Protein AF-A0A6P0XGL3-F1 (afdb_monomer_lite)

pLDDT: mean 90.28, std 14.95, range [32.25, 98.5]

Secondary structure (DSSP, 8-state):
-------S---HHHHHHHHHHTT----TTSHHHHHHHHH-S-EEES-TTTS-TTT-TTHHHHHHTT--EEEEEEEEETTEEEEEEEEEESS-----HHHHHHHHHHHHHHHHHHTT-

Radius of gyration: 14.79 Å; chains: 1; bounding box: 35×36×35 Å

Structure (mmCIF, N/CA/C/O backbone):
data_AF-A0A6P0XGL3-F1
#
_entry.id   AF-A0A6P0XGL3-F1
#
loop_
_atom_site.group_PDB
_atom_site.id
_atom_site.type_symbol
_atom_site.label_atom_id
_atom_site.label_alt_id
_atom_site.label_comp_id
_atom_site.label_asym_id
_atom_site.label_entity_id
_atom_site.label_seq_id
_atom_site.pdbx_PDB_ins_code
_atom_site.Cartn_x
_atom_site.Cartn_y
_atom_site.Cartn_z
_atom_site.occupancy
_atom_site.B_iso_or_equiv
_atom_site.auth_seq_id
_atom_site.auth_comp_id
_atom_site.auth_asym_id
_atom_site.auth_atom_id
_atom_site.pdbx_PDB_model_num
ATOM 1 N N . SER A 1 1 ? -20.605 23.410 -19.721 1.00 35.66 1 SER A N 1
ATOM 2 C CA . SER A 1 1 ? -19.306 23.784 -19.137 1.00 35.66 1 SER A CA 1
ATOM 3 C C . SER A 1 1 ? -18.769 22.556 -18.435 1.00 35.66 1 SER A C 1
ATOM 5 O O . SER A 1 1 ? -19.293 22.195 -17.389 1.00 35.66 1 SER A O 1
ATOM 7 N N . SER A 1 2 ? -17.861 21.824 -19.076 1.00 32.25 2 SER A N 1
ATOM 8 C CA . SER A 1 2 ? -17.327 20.566 -18.547 1.00 32.25 2 SER A CA 1
ATOM 9 C C . SER A 1 2 ? -16.008 20.880 -17.855 1.00 32.25 2 SER A C 1
ATOM 11 O O . SER A 1 2 ? -14.985 21.056 -18.513 1.00 32.25 2 SER A O 1
ATOM 13 N N . TYR A 1 3 ? -16.047 21.041 -16.534 1.00 37.19 3 TYR A N 1
ATOM 14 C CA . TYR A 1 3 ? -14.847 21.265 -15.736 1.00 37.19 3 TYR A CA 1
ATOM 15 C C . TYR A 1 3 ? -14.159 19.919 -15.506 1.00 37.19 3 TYR A C 1
ATOM 17 O O . TYR A 1 3 ? -14.552 19.154 -14.630 1.00 37.19 3 TYR A O 1
ATOM 25 N N . TYR A 1 4 ? -13.129 19.625 -16.300 1.00 41.06 4 TYR A N 1
ATOM 26 C CA . TYR A 1 4 ? -12.133 18.633 -15.913 1.00 41.06 4 TYR A CA 1
ATOM 27 C C . TYR A 1 4 ? -11.331 19.233 -14.758 1.00 41.06 4 TYR A C 1
ATOM 29 O O . TYR A 1 4 ? -10.560 20.175 -14.944 1.00 41.06 4 TYR A O 1
ATOM 37 N N . ILE A 1 5 ? -11.554 18.725 -13.548 1.00 45.94 5 ILE A N 1
ATOM 38 C CA . ILE A 1 5 ? -10.689 19.017 -12.409 1.00 45.94 5 ILE A CA 1
ATOM 39 C C . ILE A 1 5 ? -9.361 18.336 -12.724 1.00 45.94 5 ILE A C 1
ATOM 41 O O . ILE A 1 5 ? -9.234 17.120 -12.621 1.00 45.94 5 ILE A O 1
ATOM 45 N N . ASN A 1 6 ? -8.384 19.120 -13.170 1.00 42.84 6 ASN A N 1
ATOM 46 C CA . ASN A 1 6 ? -7.024 18.659 -13.395 1.00 42.84 6 ASN A CA 1
ATOM 47 C C . ASN A 1 6 ? -6.363 18.459 -12.020 1.00 42.84 6 ASN A C 1
ATOM 49 O O . ASN A 1 6 ? -5.658 19.330 -11.509 1.00 42.84 6 ASN A O 1
ATOM 53 N N . SER A 1 7 ? -6.690 17.352 -11.353 1.00 44.91 7 SER A N 1
ATOM 54 C CA . SER A 1 7 ? -6.129 16.997 -10.054 1.00 44.91 7 SER A CA 1
ATOM 55 C C . SER A 1 7 ? -4.708 16.453 -10.232 1.00 44.91 7 SER A C 1
ATOM 57 O O . SER A 1 7 ? -4.483 15.250 -10.253 1.00 44.91 7 SER A O 1
ATOM 59 N N . GLY A 1 8 ? -3.737 17.358 -10.353 1.00 45.66 8 GLY A N 1
ATOM 60 C CA . GLY A 1 8 ? -2.433 17.195 -9.704 1.00 45.66 8 GLY A CA 1
ATOM 61 C C . GLY A 1 8 ? -1.368 16.277 -10.315 1.00 45.66 8 GLY A C 1
ATOM 62 O O . GLY A 1 8 ? -0.353 16.083 -9.652 1.00 45.66 8 GLY A O 1
ATOM 63 N N . PHE A 1 9 ? -1.497 15.758 -11.539 1.00 51.25 9 PHE A N 1
ATOM 64 C CA . PHE A 1 9 ? -0.438 14.923 -12.129 1.00 51.25 9 PHE A CA 1
ATOM 65 C C . PHE A 1 9 ? -0.072 15.373 -13.544 1.00 51.25 9 PHE A C 1
ATOM 67 O O . PHE A 1 9 ? -0.674 14.959 -14.523 1.00 51.25 9 PHE A O 1
ATOM 74 N N . GLY A 1 1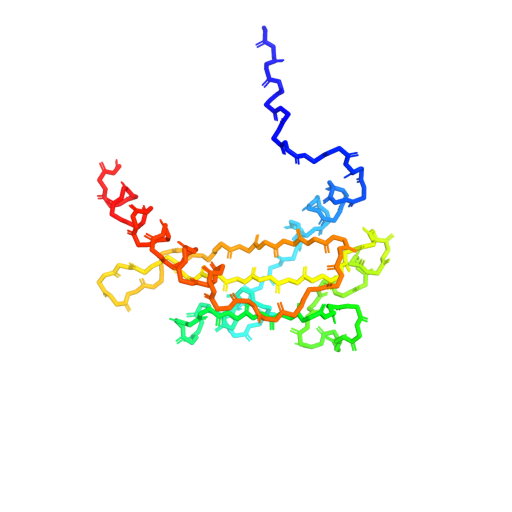0 ? 0.991 16.171 -13.679 1.00 55.56 10 GLY A N 1
ATOM 75 C CA . GLY A 1 10 ? 1.606 16.488 -14.977 1.00 55.56 10 GLY A CA 1
ATOM 76 C C . GLY A 1 10 ? 2.330 15.303 -15.640 1.00 55.56 10 GLY A C 1
ATOM 77 O O . GLY A 1 10 ? 3.179 15.518 -16.499 1.00 55.56 10 GLY A O 1
ATOM 78 N N . ASN A 1 11 ? 2.050 14.066 -15.216 1.00 71.06 11 ASN A N 1
ATOM 79 C CA . ASN A 1 11 ? 2.703 12.856 -15.694 1.00 71.06 11 ASN A CA 1
ATOM 80 C C . ASN A 1 11 ? 1.647 11.876 -16.227 1.00 71.06 11 ASN A C 1
ATOM 82 O O . ASN A 1 11 ? 0.939 11.234 -15.451 1.00 71.06 11 ASN A O 1
ATOM 86 N N . LYS A 1 12 ? 1.585 11.765 -17.558 1.00 86.06 12 LYS A N 1
ATOM 87 C CA . LYS A 1 12 ? 0.679 10.880 -18.301 1.00 86.06 12 LYS A CA 1
ATOM 88 C C . LYS A 1 12 ? 0.785 9.418 -17.854 1.00 86.06 12 LYS A C 1
ATOM 90 O O . LYS A 1 12 ? -0.213 8.708 -17.875 1.00 86.06 12 LYS A O 1
ATOM 95 N N . ASP A 1 13 ? 1.955 8.976 -17.402 1.00 90.81 13 ASP A N 1
ATOM 96 C CA . ASP A 1 13 ? 2.153 7.591 -16.980 1.00 90.81 13 ASP A CA 1
ATOM 97 C C . ASP A 1 13 ? 1.439 7.307 -15.647 1.00 90.81 13 ASP A C 1
ATOM 99 O O . ASP A 1 13 ? 0.764 6.289 -15.508 1.00 90.81 13 ASP A O 1
ATOM 103 N N . LEU A 1 14 ? 1.467 8.241 -14.687 1.00 90.06 14 LEU A N 1
ATOM 104 C CA . LEU A 1 14 ? 0.714 8.085 -13.432 1.00 90.06 14 LEU A CA 1
ATOM 105 C C . LEU A 1 14 ? -0.799 8.025 -13.674 1.00 90.06 14 LEU A C 1
ATOM 107 O O . LEU A 1 14 ? -1.502 7.273 -12.998 1.00 90.06 14 LEU A O 1
ATOM 111 N N . GLU A 1 15 ? -1.291 8.783 -14.654 1.00 91.56 15 GLU A N 1
ATOM 112 C CA . GLU A 1 15 ? -2.689 8.719 -15.080 1.00 91.56 15 GLU A CA 1
ATOM 113 C C . GLU A 1 15 ? -3.028 7.346 -15.678 1.00 91.56 15 GLU A C 1
ATOM 115 O O . GLU A 1 15 ? -4.015 6.732 -15.275 1.00 91.56 15 GLU A O 1
ATOM 120 N N . GLN A 1 16 ? -2.188 6.814 -16.573 1.00 95.06 16 GLN A N 1
ATOM 121 C CA . GLN A 1 16 ? -2.397 5.477 -17.140 1.00 95.06 16 GLN A CA 1
ATOM 122 C C . GLN A 1 16 ? -2.355 4.380 -16.072 1.00 95.06 16 GLN A C 1
ATOM 124 O O . GLN A 1 16 ? -3.204 3.489 -16.067 1.00 95.06 16 GLN A O 1
ATOM 129 N N . PHE A 1 17 ? -1.436 4.476 -15.108 1.00 95.25 17 PHE A N 1
ATOM 130 C CA . PHE A 1 17 ? -1.418 3.571 -13.963 1.00 95.25 17 PHE A CA 1
ATOM 131 C C . PHE A 1 17 ? -2.724 3.630 -13.166 1.00 95.25 17 PHE A C 1
ATOM 133 O O . PHE A 1 17 ? -3.236 2.582 -12.767 1.00 95.25 17 PHE A O 1
ATOM 140 N N . TRP A 1 18 ? -3.269 4.826 -12.925 1.00 94.12 18 TRP A N 1
ATOM 141 C CA . TRP A 1 18 ? -4.536 4.985 -12.212 1.00 94.12 18 TRP A CA 1
ATOM 142 C C . TRP A 1 18 ? -5.704 4.364 -12.982 1.00 94.12 18 TRP A C 1
ATOM 144 O O . TRP A 1 18 ? -6.482 3.625 -12.382 1.00 94.12 18 TRP A O 1
ATOM 154 N N . VAL A 1 19 ? -5.798 4.600 -14.295 1.00 95.38 19 VAL A N 1
ATOM 155 C CA . VAL A 1 19 ? -6.834 4.003 -15.154 1.00 95.38 19 VAL A CA 1
ATOM 156 C C . VAL A 1 19 ? -6.749 2.477 -15.124 1.00 95.38 19 VAL A C 1
ATOM 158 O O . VAL A 1 19 ? -7.712 1.829 -14.732 1.00 95.38 19 VAL A O 1
ATOM 161 N N . CYS A 1 20 ? -5.587 1.893 -15.432 1.00 95.56 20 CYS A N 1
ATOM 162 C CA . CYS A 1 20 ? -5.420 0.435 -15.435 1.00 95.56 20 CYS A CA 1
ATOM 163 C C . CYS A 1 20 ? -5.577 -0.191 -14.042 1.00 95.56 20 CYS A C 1
ATOM 165 O O . CYS A 1 20 ? -5.941 -1.357 -13.922 1.00 95.56 20 CYS A O 1
ATOM 167 N N . SER A 1 21 ? -5.306 0.560 -12.969 1.00 94.31 21 SER A N 1
ATOM 168 C CA . SER A 1 21 ? -5.501 0.070 -11.601 1.00 94.31 21 SER A CA 1
ATOM 169 C C . SER A 1 21 ? -6.972 -0.151 -11.244 1.00 94.31 21 SER A C 1
ATOM 171 O O . SER A 1 21 ? -7.227 -0.890 -10.295 1.00 94.31 21 SER A O 1
ATOM 173 N N . GLN A 1 22 ? -7.922 0.472 -11.951 1.00 93.12 22 GLN A N 1
ATOM 174 C CA . GLN A 1 22 ? -9.356 0.340 -11.657 1.00 93.12 22 GLN A CA 1
ATOM 175 C C . GLN A 1 22 ? -9.921 -1.038 -12.013 1.00 93.12 22 GLN A C 1
ATOM 177 O O . GLN A 1 22 ? -10.908 -1.452 -11.411 1.00 93.12 22 GLN A O 1
ATOM 182 N N . ASP A 1 23 ? -9.264 -1.775 -12.909 1.00 93.50 23 ASP A N 1
ATOM 183 C CA . ASP A 1 23 ? -9.674 -3.132 -13.289 1.00 93.50 23 ASP A CA 1
ATOM 184 C C . ASP A 1 23 ? -9.290 -4.190 -12.235 1.00 93.50 23 ASP A C 1
ATOM 186 O O . ASP A 1 23 ? -9.683 -5.354 -12.330 1.00 93.50 23 ASP A O 1
ATOM 190 N N . PHE A 1 24 ? -8.526 -3.808 -11.204 1.00 92.19 24 PHE A N 1
ATOM 191 C CA . PHE A 1 24 ? -8.102 -4.712 -10.139 1.00 92.19 24 PHE A CA 1
ATOM 192 C C . PHE A 1 24 ? -9.100 -4.716 -8.980 1.00 92.19 24 PHE A C 1
A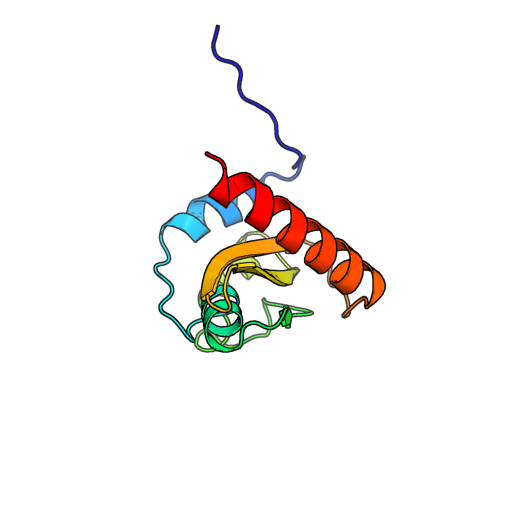TOM 194 O O . PHE A 1 24 ? -9.250 -3.728 -8.260 1.00 92.19 24 PHE A O 1
ATOM 201 N N . ILE A 1 25 ? -9.693 -5.880 -8.719 1.00 90.69 25 ILE A N 1
ATOM 202 C CA . ILE A 1 25 ? -10.433 -6.148 -7.484 1.00 90.69 25 ILE A CA 1
ATOM 203 C C . ILE A 1 25 ? -9.456 -6.762 -6.480 1.00 90.69 25 ILE A C 1
ATOM 205 O O . ILE A 1 25 ? -8.891 -7.822 -6.733 1.00 90.69 25 ILE A O 1
ATOM 209 N N . LEU A 1 26 ? -9.238 -6.084 -5.352 1.00 92.19 26 LEU A N 1
ATOM 210 C CA . LEU A 1 26 ? -8.325 -6.532 -4.299 1.00 92.19 26 LEU A CA 1
ATOM 211 C C . LEU A 1 26 ? -9.127 -6.922 -3.059 1.00 92.19 26 LEU A C 1
ATOM 213 O O . LEU A 1 26 ? -9.765 -6.069 -2.437 1.00 92.19 26 LEU A O 1
ATOM 217 N N . SER A 1 27 ? -9.086 -8.199 -2.685 1.00 93.75 27 SER A N 1
ATOM 218 C CA . SER A 1 27 ? -9.756 -8.670 -1.475 1.00 93.75 27 SER A CA 1
ATOM 219 C C . SER A 1 27 ? -9.025 -8.198 -0.217 1.00 93.75 27 SER A C 1
ATOM 221 O O . SER A 1 27 ? -7.874 -7.754 -0.236 1.00 93.75 27 SER A O 1
ATOM 223 N N . ARG A 1 28 ? -9.679 -8.337 0.938 1.00 95.06 28 ARG A N 1
ATOM 224 C CA . ARG A 1 28 ? -9.025 -8.113 2.231 1.00 95.06 28 ARG A CA 1
ATOM 225 C C . ARG A 1 28 ? -7.804 -9.034 2.367 1.00 95.06 28 ARG A C 1
ATOM 227 O O . ARG A 1 28 ? -7.927 -10.245 2.248 1.00 95.06 28 ARG A O 1
ATOM 234 N N . GLY A 1 29 ? -6.649 -8.449 2.670 1.00 96.31 29 GLY A N 1
ATOM 235 C CA . GLY A 1 29 ? -5.350 -9.128 2.722 1.00 96.31 29 GLY A CA 1
ATOM 236 C C . GLY A 1 29 ? -4.581 -9.171 1.395 1.00 96.31 29 GLY A C 1
ATOM 237 O O . GLY A 1 29 ? -3.389 -9.462 1.420 1.00 96.31 29 GLY A O 1
ATOM 238 N N . GLU A 1 30 ? -5.204 -8.837 0.260 1.00 95.25 30 GLU A N 1
ATOM 239 C CA . GLU A 1 30 ? -4.567 -8.907 -1.060 1.00 95.25 30 GLU A CA 1
ATOM 240 C C . GLU A 1 30 ? -4.006 -7.561 -1.513 1.00 95.25 30 GLU A C 1
ATOM 242 O O . GLU A 1 30 ? -4.665 -6.517 -1.465 1.00 95.25 30 GLU A O 1
ATOM 247 N N . GLY A 1 31 ? -2.763 -7.586 -1.994 1.00 95.25 31 GLY A N 1
ATOM 248 C CA . GLY A 1 31 ? -2.055 -6.377 -2.389 1.00 95.25 31 GLY A CA 1
ATOM 249 C C . GLY A 1 31 ? -1.923 -5.354 -1.255 1.00 95.25 31 GLY A C 1
ATOM 250 O O . GLY A 1 31 ? -2.310 -5.571 -0.106 1.00 95.25 31 GLY A O 1
ATOM 251 N N . LEU A 1 32 ? -1.360 -4.195 -1.591 1.00 96.69 32 LEU A N 1
ATOM 252 C CA . LEU A 1 32 ? -1.079 -3.151 -0.606 1.00 96.69 32 LEU A CA 1
ATOM 253 C C . LEU A 1 32 ? -2.351 -2.633 0.119 1.00 96.69 32 LEU A C 1
ATOM 255 O O . LEU A 1 32 ? -2.380 -2.663 1.349 1.00 96.69 32 LEU A O 1
ATOM 259 N N . PRO A 1 33 ? -3.437 -2.224 -0.573 1.00 96.31 33 PRO A N 1
ATOM 260 C CA . PRO A 1 33 ? -4.631 -1.725 0.111 1.00 96.31 33 PRO A CA 1
ATOM 261 C C . PRO A 1 33 ? -5.367 -2.806 0.911 1.00 96.31 33 PRO A C 1
ATOM 263 O O . PRO A 1 33 ? -5.854 -2.528 2.005 1.00 96.31 33 PRO A O 1
ATOM 266 N N . GLY A 1 34 ? -5.427 -4.043 0.403 1.00 97.19 34 GLY A N 1
ATOM 267 C CA . GLY A 1 34 ? -6.093 -5.145 1.092 1.00 97.19 34 GLY A CA 1
ATOM 268 C C . GLY A 1 34 ? -5.380 -5.528 2.386 1.00 97.19 34 GLY A C 1
ATOM 269 O O . GLY A 1 34 ? -6.042 -5.780 3.397 1.00 97.19 34 GLY A O 1
ATOM 270 N N . ARG A 1 35 ? -4.041 -5.526 2.403 1.00 98.06 35 ARG A N 1
ATOM 271 C CA . ARG A 1 35 ? -3.264 -5.740 3.634 1.00 98.06 35 ARG A CA 1
ATOM 272 C C . ARG A 1 35 ? -3.471 -4.635 4.658 1.00 98.06 35 ARG A C 1
ATOM 274 O O . ARG A 1 35 ? -3.692 -4.949 5.824 1.00 98.06 35 ARG A O 1
ATOM 281 N N . VAL A 1 36 ? -3.486 -3.374 4.233 1.00 98.25 36 VAL A N 1
ATOM 282 C CA . VAL A 1 36 ? -3.771 -2.224 5.110 1.00 98.25 36 VAL A CA 1
ATOM 283 C C . VAL A 1 36 ? -5.182 -2.302 5.689 1.00 98.25 36 VAL A C 1
ATOM 285 O O . VAL A 1 36 ? -5.380 -2.0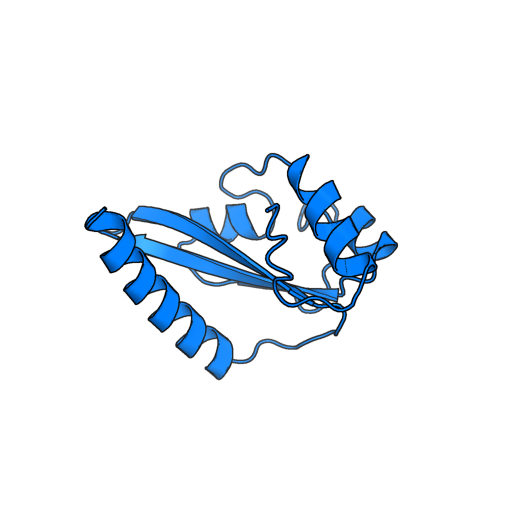63 6.880 1.00 98.25 36 VAL A O 1
ATOM 288 N N . TRP A 1 37 ? -6.164 -2.720 4.886 1.00 98.00 37 TRP A N 1
ATOM 289 C CA . TRP A 1 37 ? -7.514 -2.995 5.375 1.00 98.00 37 TRP A CA 1
ATOM 290 C C . TRP A 1 37 ? -7.515 -4.087 6.452 1.00 98.00 37 TRP A C 1
ATOM 292 O O . TRP A 1 37 ? -8.190 -3.976 7.477 1.00 98.00 37 TRP A O 1
ATOM 302 N N . LEU A 1 38 ? -6.774 -5.175 6.225 1.00 98.00 38 LEU A N 1
ATOM 303 C CA . LEU A 1 38 ? -6.707 -6.300 7.153 1.00 98.00 38 LEU A CA 1
ATOM 304 C C . LEU A 1 38 ? -6.019 -5.930 8.469 1.00 98.00 38 LEU A C 1
ATOM 306 O O . LEU A 1 38 ? -6.569 -6.242 9.527 1.00 98.00 38 LEU A O 1
ATOM 310 N N . SER A 1 39 ? -4.860 -5.277 8.388 1.00 97.94 39 SER A N 1
ATOM 311 C CA . SER A 1 39 ? -3.998 -4.945 9.524 1.00 97.94 39 SER A CA 1
ATOM 312 C C . SER A 1 39 ? -4.476 -3.729 10.312 1.00 97.94 39 SER A C 1
ATOM 314 O O . SER A 1 39 ? -4.140 -3.605 11.489 1.00 97.94 39 SER A O 1
ATOM 316 N N . LYS A 1 40 ? -5.252 -2.836 9.678 1.00 97.56 40 LYS A N 1
ATOM 317 C CA . LYS A 1 40 ? -5.596 -1.502 10.195 1.00 97.56 40 LYS A CA 1
ATOM 318 C C . LYS A 1 40 ? -4.364 -0.630 10.459 1.00 97.56 40 LYS A C 1
ATOM 320 O O . LYS A 1 40 ? -4.412 0.261 11.302 1.00 97.56 40 LYS A O 1
ATOM 325 N N . GLN A 1 41 ? -3.266 -0.890 9.752 1.00 97.44 41 GLN A N 1
ATOM 326 C CA . GLN A 1 41 ? -2.007 -0.164 9.889 1.00 97.44 41 GLN A CA 1
ATOM 327 C C . GLN A 1 41 ? -1.553 0.393 8.537 1.00 97.44 41 GLN A C 1
ATOM 329 O O . GLN A 1 41 ? -1.760 -0.269 7.517 1.00 97.44 41 GLN A O 1
ATOM 334 N N . PRO A 1 42 ? -0.912 1.576 8.507 1.00 97.88 42 PRO A N 1
ATOM 335 C CA . PRO A 1 42 ? -0.295 2.089 7.293 1.00 97.88 42 PRO A CA 1
ATOM 336 C C . PRO A 1 42 ? 0.826 1.165 6.798 1.00 97.88 42 PRO A C 1
ATOM 338 O O . PRO A 1 42 ? 1.589 0.616 7.595 1.00 97.88 42 PRO A O 1
ATOM 341 N N . GLU A 1 43 ? 0.978 1.047 5.482 1.00 97.56 43 GLU A N 1
ATOM 342 C CA . GLU A 1 43 ? 2.017 0.229 4.849 1.00 97.56 43 GLU A CA 1
ATOM 343 C C . GLU A 1 43 ? 2.697 1.007 3.716 1.00 97.56 43 GLU A C 1
ATOM 345 O O . GLU A 1 43 ? 2.052 1.760 2.983 1.00 97.56 43 GLU A O 1
ATOM 350 N N . TRP A 1 44 ? 4.012 0.830 3.585 1.00 97.44 44 TRP A N 1
ATOM 351 C CA . TRP A 1 44 ? 4.851 1.485 2.585 1.00 97.44 44 TRP A CA 1
ATOM 352 C C . TRP A 1 44 ? 5.649 0.442 1.803 1.00 97.44 44 TRP A C 1
ATOM 354 O O . TRP A 1 44 ? 6.271 -0.429 2.407 1.00 97.44 44 TRP A O 1
ATOM 364 N N . ILE A 1 45 ? 5.686 0.576 0.480 1.00 96.88 45 ILE A N 1
ATOM 365 C CA . ILE A 1 45 ? 6.516 -0.215 -0.430 1.00 96.88 45 ILE A CA 1
ATOM 366 C C . ILE A 1 45 ? 7.476 0.739 -1.141 1.00 96.88 45 ILE A C 1
ATOM 368 O O . ILE A 1 45 ? 7.042 1.682 -1.806 1.00 96.88 45 ILE A O 1
ATOM 372 N N . ILE A 1 46 ? 8.777 0.495 -0.973 1.00 96.62 46 ILE A N 1
ATOM 373 C CA . ILE A 1 46 ? 9.853 1.355 -1.492 1.00 96.62 46 ILE A CA 1
ATOM 374 C C . ILE A 1 46 ? 9.940 1.268 -3.017 1.00 96.62 46 ILE A C 1
ATOM 376 O O . ILE A 1 46 ? 10.084 2.291 -3.682 1.00 96.62 46 ILE A O 1
ATOM 380 N N . ASP A 1 47 ? 9.853 0.054 -3.565 1.00 96.50 47 ASP A N 1
ATOM 381 C CA . ASP A 1 47 ? 9.794 -0.161 -5.006 1.00 96.50 47 ASP A CA 1
ATOM 382 C C . ASP A 1 47 ? 8.797 -1.280 -5.349 1.00 96.50 47 ASP A C 1
ATOM 384 O O . ASP A 1 47 ? 9.090 -2.463 -5.236 1.00 96.50 47 ASP A O 1
ATOM 388 N N . VAL A 1 48 ? 7.598 -0.910 -5.791 1.00 96.62 48 VAL A N 1
ATOM 389 C CA . VAL A 1 48 ? 6.528 -1.837 -6.175 1.00 96.62 48 VAL A CA 1
ATOM 390 C C . VAL A 1 48 ? 6.866 -2.659 -7.420 1.00 96.62 48 VAL A C 1
ATOM 392 O O . VAL A 1 48 ? 6.190 -3.645 -7.705 1.00 96.62 48 VAL A O 1
ATOM 395 N N . THR A 1 49 ? 7.887 -2.260 -8.187 1.00 95.94 49 THR A N 1
ATOM 396 C CA . THR A 1 49 ? 8.284 -2.950 -9.419 1.00 95.94 49 THR A CA 1
ATOM 397 C C . THR A 1 49 ? 9.153 -4.174 -9.153 1.00 95.94 49 THR A C 1
ATOM 399 O O . THR A 1 49 ? 9.195 -5.075 -9.989 1.00 95.94 49 THR A O 1
ATOM 402 N N . ILE A 1 50 ? 9.821 -4.253 -8.003 1.00 96.06 50 ILE A N 1
ATOM 403 C CA . ILE A 1 50 ? 10.622 -5.432 -7.638 1.00 96.06 50 ILE A CA 1
ATOM 404 C C . ILE A 1 50 ? 9.824 -6.456 -6.825 1.00 96.06 50 ILE A C 1
ATOM 406 O O . ILE A 1 50 ? 10.262 -7.595 -6.683 1.00 96.06 50 ILE A O 1
ATOM 410 N N . GLU A 1 51 ? 8.649 -6.069 -6.328 1.00 96.19 51 GLU A N 1
ATOM 411 C CA . GLU A 1 51 ? 7.769 -6.961 -5.584 1.00 96.19 51 GLU A CA 1
ATOM 412 C C . GLU A 1 51 ? 7.138 -8.030 -6.483 1.00 96.19 51 GLU A C 1
ATOM 414 O O . GLU A 1 51 ? 6.883 -7.827 -7.679 1.00 96.19 51 GLU A O 1
ATOM 419 N N . SER A 1 52 ? 6.848 -9.185 -5.884 1.00 95.06 52 SER A N 1
ATOM 420 C CA . SER A 1 52 ? 6.156 -10.275 -6.571 1.00 95.06 52 SER A CA 1
ATOM 421 C C . SER A 1 52 ? 4.711 -9.897 -6.910 1.00 95.06 52 SER A C 1
ATOM 423 O O . SER A 1 52 ? 4.086 -9.081 -6.232 1.00 95.06 52 SER A O 1
ATOM 425 N N . GLU A 1 53 ? 4.145 -10.546 -7.928 1.00 90.12 53 GLU A N 1
ATOM 426 C CA . GLU A 1 53 ? 2.739 -10.355 -8.321 1.00 90.12 53 GLU A CA 1
ATOM 427 C C . GLU A 1 53 ? 1.763 -10.733 -7.197 1.00 90.12 53 GLU A C 1
ATOM 429 O O . GLU A 1 53 ? 0.724 -10.100 -7.040 1.00 90.12 53 GLU A O 1
ATOM 434 N N . GLY A 1 54 ? 2.127 -11.698 -6.345 1.00 89.69 54 GLY A N 1
ATOM 435 C CA . GLY A 1 54 ? 1.338 -12.038 -5.159 1.00 89.69 54 GLY A CA 1
ATOM 436 C C . GLY A 1 54 ? 1.385 -10.964 -4.065 1.00 89.69 54 GLY A C 1
ATOM 437 O O . GLY A 1 54 ? 0.415 -10.784 -3.331 1.00 89.69 54 GLY A O 1
ATOM 438 N N . TYR A 1 55 ? 2.490 -10.219 -3.952 1.00 94.69 55 TYR A N 1
ATOM 439 C CA . TYR A 1 55 ? 2.629 -9.157 -2.954 1.00 94.69 55 TYR A CA 1
ATOM 440 C C . TYR A 1 55 ? 2.063 -7.819 -3.441 1.00 94.69 55 TYR A C 1
ATOM 442 O O . TYR A 1 55 ? 1.422 -7.090 -2.679 1.00 94.69 55 TYR A O 1
ATOM 450 N N . PHE A 1 56 ? 2.251 -7.489 -4.717 1.00 96.31 56 PHE A N 1
ATOM 451 C CA . PHE A 1 56 ? 1.685 -6.303 -5.342 1.00 96.31 56 PHE A CA 1
ATOM 452 C C . PHE A 1 56 ? 1.137 -6.651 -6.729 1.00 96.31 56 PHE A C 1
ATOM 454 O O . PHE A 1 56 ? 1.845 -6.592 -7.729 1.00 96.31 56 PHE A O 1
ATOM 461 N N . LEU A 1 57 ? -0.164 -6.954 -6.787 1.00 93.00 57 LEU A N 1
ATOM 462 C CA . LEU A 1 57 ? -0.854 -7.436 -7.995 1.00 93.00 57 LEU A CA 1
ATOM 463 C C . LEU A 1 57 ? -0.737 -6.485 -9.196 1.00 93.00 57 LEU A C 1
ATOM 465 O O . LEU A 1 57 ? -0.849 -6.900 -10.342 1.00 93.00 57 LEU A O 1
ATOM 469 N N . ARG A 1 58 ? -0.481 -5.200 -8.939 1.00 95.31 58 ARG A N 1
ATOM 470 C CA . ARG A 1 58 ? -0.339 -4.153 -9.956 1.00 95.31 58 ARG A CA 1
ATOM 471 C C . ARG A 1 58 ? 1.116 -3.930 -10.393 1.00 95.31 58 ARG A C 1
ATOM 473 O O . ARG A 1 58 ? 1.411 -2.900 -10.995 1.00 95.31 58 ARG A O 1
ATOM 480 N N . ASN A 1 59 ? 2.050 -4.836 -10.084 1.00 95.00 59 ASN A N 1
ATOM 481 C CA . ASN A 1 59 ? 3.478 -4.610 -10.354 1.00 95.00 59 ASN A CA 1
ATOM 482 C C . ASN A 1 59 ? 3.789 -4.447 -11.855 1.00 95.00 59 ASN A C 1
ATOM 484 O O . ASN A 1 59 ? 4.640 -3.633 -12.205 1.00 95.00 59 ASN A O 1
ATOM 488 N N . GLN A 1 60 ? 3.095 -5.163 -12.747 1.00 95.69 60 GLN A N 1
ATOM 489 C CA . GLN A 1 60 ? 3.341 -5.112 -14.189 1.00 95.69 60 GLN A CA 1
ATOM 490 C C . GLN A 1 60 ? 2.931 -3.757 -14.770 1.00 95.69 60 GLN A C 1
ATOM 492 O O . GLN A 1 60 ? 3.715 -3.133 -15.481 1.00 95.69 60 GLN A O 1
ATOM 497 N N . ILE A 1 61 ? 1.751 -3.249 -14.400 1.00 96.38 61 ILE A N 1
ATOM 498 C CA . ILE A 1 61 ? 1.317 -1.911 -14.823 1.00 96.38 61 ILE A CA 1
ATOM 499 C C . ILE A 1 61 ? 2.156 -0.812 -14.158 1.00 96.38 61 ILE A C 1
ATOM 501 O O . ILE A 1 61 ? 2.442 0.203 -14.784 1.00 96.38 61 ILE A O 1
ATOM 505 N N . ALA A 1 62 ? 2.632 -1.025 -12.926 1.00 96.31 62 ALA A N 1
ATOM 506 C CA . ALA A 1 62 ? 3.559 -0.099 -12.285 1.00 96.31 62 ALA A CA 1
ATOM 507 C C . ALA A 1 62 ? 4.900 -0.022 -13.030 1.00 96.31 62 ALA A C 1
ATOM 509 O O . ALA A 1 62 ? 5.411 1.074 -13.242 1.00 96.31 62 ALA A O 1
ATOM 510 N N . LYS A 1 63 ? 5.436 -1.162 -13.497 1.00 96.19 63 LYS A N 1
ATOM 511 C CA . LYS A 1 63 ? 6.621 -1.207 -14.373 1.00 96.19 63 LYS A CA 1
ATOM 512 C C . LYS A 1 63 ? 6.378 -0.462 -15.681 1.00 96.19 63 LYS A C 1
ATOM 514 O O . LYS A 1 63 ? 7.216 0.343 -16.073 1.00 96.19 63 LYS A O 1
ATOM 519 N N . ALA A 1 64 ? 5.250 -0.735 -16.337 1.00 96.25 64 ALA A N 1
ATOM 520 C CA . ALA A 1 64 ? 4.916 -0.160 -17.638 1.00 96.25 64 ALA A CA 1
ATOM 521 C C . ALA A 1 64 ? 4.789 1.369 -17.591 1.00 96.25 64 ALA A C 1
ATOM 523 O O . ALA A 1 64 ? 5.213 2.046 -18.521 1.00 96.25 64 ALA A O 1
ATOM 524 N N . PHE A 1 65 ? 4.252 1.901 -16.492 1.00 95.81 65 PHE A N 1
ATOM 525 C CA . PHE A 1 65 ? 3.963 3.325 -16.325 1.00 95.81 65 PHE A CA 1
ATOM 526 C C . PHE A 1 65 ? 4.860 4.019 -15.288 1.00 95.81 65 PHE A C 1
ATOM 528 O O . PHE A 1 65 ? 4.502 5.042 -14.706 1.00 95.81 65 PHE A O 1
ATOM 535 N N . GLY A 1 66 ? 6.032 3.444 -15.012 1.00 94.44 66 GLY A N 1
ATOM 536 C CA . GLY A 1 66 ? 7.072 4.092 -14.212 1.00 94.44 66 GLY A CA 1
ATOM 537 C C . GLY A 1 66 ? 6.713 4.382 -12.750 1.00 94.44 66 GLY A C 1
ATOM 538 O O . GLY A 1 66 ? 7.391 5.194 -12.126 1.00 94.44 66 GLY A O 1
ATOM 539 N N . VAL A 1 67 ? 5.693 3.739 -12.174 1.00 96.25 67 VAL A N 1
ATOM 540 C CA . VAL A 1 67 ? 5.388 3.847 -10.739 1.00 96.25 67 VAL A CA 1
ATOM 541 C C . VAL A 1 67 ? 6.423 3.069 -9.944 1.00 96.25 67 VAL A C 1
ATOM 543 O O . VAL A 1 67 ? 6.678 1.899 -10.215 1.00 96.25 67 VAL A O 1
ATOM 546 N N . LYS A 1 68 ? 6.996 3.719 -8.931 1.00 96.12 68 LYS A N 1
ATOM 547 C CA . LYS A 1 68 ? 8.052 3.163 -8.088 1.00 96.12 68 LYS A CA 1
ATOM 548 C C . LYS A 1 68 ? 7.592 2.918 -6.669 1.00 96.12 68 LYS A C 1
ATOM 550 O O . LYS A 1 68 ? 7.622 1.778 -6.249 1.00 96.12 68 LYS A O 1
ATOM 555 N N . SER A 1 69 ? 7.103 3.912 -5.937 1.00 96.62 69 SER A N 1
ATOM 556 C CA . SER A 1 69 ? 6.694 3.677 -4.540 1.00 96.62 69 SER A CA 1
ATOM 557 C C . SER A 1 69 ? 5.186 3.644 -4.379 1.00 96.62 69 SER A C 1
ATOM 559 O O . SER A 1 69 ? 4.460 4.327 -5.106 1.00 96.62 69 SER A O 1
ATOM 561 N N . GLY A 1 70 ? 4.733 2.897 -3.374 1.00 95.94 70 GLY A N 1
ATOM 562 C CA . GLY A 1 70 ? 3.344 2.857 -2.935 1.00 95.94 70 GLY A CA 1
ATOM 563 C C . GLY A 1 70 ? 3.240 3.071 -1.430 1.00 95.94 70 GLY A C 1
ATOM 564 O O . GLY A 1 70 ? 4.007 2.502 -0.661 1.00 95.94 70 GLY A O 1
ATOM 565 N N . PHE A 1 71 ? 2.271 3.866 -1.000 1.00 97.12 71 PHE A N 1
ATOM 566 C CA . PHE A 1 71 ? 1.933 4.065 0.405 1.00 97.12 71 PHE A CA 1
ATOM 567 C C . PHE A 1 71 ? 0.428 3.917 0.577 1.00 97.12 71 PHE A C 1
ATOM 569 O O . PHE A 1 71 ? -0.345 4.336 -0.281 1.00 97.12 71 PHE A O 1
ATOM 576 N N . SER A 1 72 ? -0.023 3.296 1.658 1.00 97.81 72 SER A N 1
ATOM 577 C CA . SER A 1 72 ? -1.447 3.199 1.958 1.00 97.81 72 SER A CA 1
ATOM 578 C C . SER A 1 72 ? -1.715 3.400 3.438 1.00 97.81 72 SER A C 1
ATOM 580 O O . SER A 1 72 ? -0.949 2.942 4.283 1.00 97.81 72 SER A O 1
ATOM 582 N N . VAL A 1 73 ? -2.811 4.093 3.739 1.00 98.50 73 VAL A N 1
ATOM 583 C CA . VAL A 1 73 ? -3.249 4.437 5.096 1.00 98.50 73 VAL A CA 1
ATOM 584 C C . VAL A 1 73 ? -4.738 4.112 5.245 1.00 98.50 73 VAL A C 1
ATOM 586 O O . VAL A 1 73 ? -5.527 4.425 4.345 1.00 98.50 73 VAL A O 1
ATOM 589 N N . PRO A 1 74 ? -5.149 3.459 6.342 1.00 98.44 74 PRO A N 1
ATOM 590 C CA . PRO A 1 74 ? -6.553 3.164 6.572 1.00 98.44 74 PRO A CA 1
ATOM 591 C C . PRO A 1 74 ? -7.271 4.396 7.139 1.00 98.44 74 PRO A C 1
ATOM 593 O O . PRO A 1 74 ? -6.753 5.084 8.015 1.00 98.44 74 PRO A O 1
ATOM 596 N N . VAL A 1 75 ? -8.498 4.638 6.684 1.00 98.12 75 VAL A N 1
ATOM 597 C CA . VAL A 1 75 ? -9.443 5.548 7.341 1.00 98.12 75 VAL A CA 1
ATOM 598 C C . VAL A 1 75 ? -10.307 4.704 8.267 1.00 98.12 75 VAL A C 1
ATOM 600 O O . VAL A 1 75 ? -11.063 3.845 7.805 1.00 98.12 75 VAL A O 1
A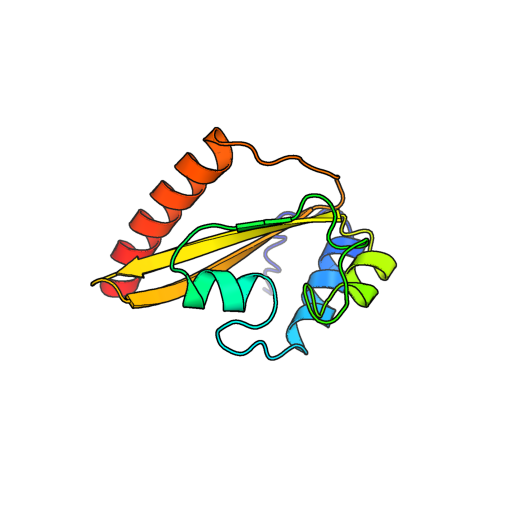TOM 603 N N . ILE A 1 76 ? -10.168 4.913 9.575 1.00 95.88 76 ILE A N 1
ATOM 604 C CA . ILE A 1 76 ? -10.780 4.069 10.607 1.00 95.88 76 ILE A CA 1
ATOM 605 C C . ILE A 1 76 ? -11.804 4.878 11.402 1.00 95.88 76 ILE A C 1
ATOM 607 O O . ILE A 1 76 ? -11.514 5.988 11.841 1.00 95.88 76 ILE A O 1
ATOM 611 N N . THR A 1 77 ? -12.972 4.289 11.651 1.00 91.81 77 THR A N 1
ATOM 612 C CA . THR A 1 77 ? -13.933 4.769 12.651 1.00 91.81 77 THR A CA 1
ATOM 613 C C . THR A 1 77 ? -14.502 3.602 13.443 1.00 91.81 77 THR A C 1
ATOM 615 O O . THR A 1 77 ? -14.655 2.516 12.891 1.00 91.81 77 THR A O 1
ATOM 618 N N . GLU A 1 78 ? -14.787 3.788 14.733 1.00 89.25 78 GLU A N 1
ATOM 619 C CA . GLU A 1 78 ? -15.349 2.736 15.604 1.00 89.25 78 GLU A CA 1
ATOM 620 C C . GLU A 1 78 ? -14.626 1.378 15.469 1.00 89.25 78 GLU A C 1
ATOM 622 O O . GLU A 1 78 ? -15.233 0.306 15.440 1.00 89.25 78 GLU A O 1
ATOM 627 N N . ASN A 1 79 ? -13.295 1.421 15.333 1.00 88.50 79 ASN A N 1
ATOM 628 C CA . ASN A 1 79 ? -12.440 0.252 15.115 1.00 88.50 79 ASN A CA 1
ATOM 629 C C . ASN A 1 79 ? -12.751 -0.554 13.827 1.00 88.50 79 ASN A C 1
ATOM 631 O O . ASN A 1 79 ? -12.375 -1.723 13.712 1.00 88.50 79 ASN A O 1
ATOM 635 N N . LYS A 1 80 ? -13.398 0.050 12.831 1.00 94.06 80 LYS A N 1
ATOM 636 C CA . LYS A 1 80 ? -13.650 -0.502 11.494 1.00 94.06 80 LYS A CA 1
ATOM 637 C C . LYS A 1 80 ? -12.968 0.364 10.440 1.00 94.06 80 LYS A C 1
ATOM 639 O O . LYS A 1 80 ? -12.941 1.585 10.552 1.00 94.06 80 LYS A O 1
ATOM 644 N N . VAL A 1 81 ? -12.413 -0.272 9.413 1.00 96.94 81 VAL A N 1
ATOM 645 C CA . VAL A 1 81 ? -11.889 0.443 8.243 1.00 96.94 81 VAL A CA 1
ATOM 646 C C . VAL A 1 81 ? -13.081 0.839 7.375 1.00 96.94 81 VAL A C 1
ATOM 648 O O . VAL A 1 81 ? -13.864 -0.032 7.004 1.00 96.94 81 VAL A O 1
ATOM 651 N N . LEU A 1 82 ? -13.235 2.134 7.093 1.00 96.25 82 LEU A N 1
ATOM 652 C CA . LEU A 1 82 ? -14.242 2.646 6.159 1.00 96.25 82 LEU A CA 1
ATOM 653 C C . LEU A 1 82 ? -13.730 2.564 4.723 1.00 96.25 82 LEU A C 1
ATOM 655 O O . LEU A 1 82 ? -14.395 2.023 3.847 1.00 96.25 82 LEU A O 1
ATOM 659 N N . ILE A 1 83 ? -12.529 3.102 4.505 1.00 96.31 83 ILE A N 1
ATOM 660 C CA . ILE A 1 83 ? -11.824 3.129 3.223 1.00 96.31 83 ILE A CA 1
ATOM 661 C C . ILE A 1 83 ? -10.316 3.012 3.464 1.00 96.31 83 ILE A C 1
ATOM 663 O O . ILE A 1 83 ? -9.825 3.250 4.570 1.00 96.31 83 ILE A O 1
ATOM 667 N N . VAL A 1 84 ? -9.565 2.685 2.415 1.00 97.81 84 VAL A N 1
ATOM 668 C CA . VAL A 1 84 ? -8.100 2.768 2.404 1.00 97.81 84 VAL A CA 1
ATOM 669 C C . VAL A 1 84 ? -7.692 3.769 1.338 1.00 97.81 84 VAL A C 1
ATOM 671 O O . VAL A 1 84 ? -8.105 3.655 0.186 1.00 97.81 84 VAL A O 1
ATOM 674 N N . LEU A 1 85 ? -6.872 4.744 1.721 1.00 97.31 85 LEU A N 1
ATOM 675 C CA . LEU A 1 85 ? -6.272 5.682 0.781 1.00 97.31 85 LEU A CA 1
ATOM 676 C C . LEU A 1 85 ? -4.936 5.110 0.317 1.00 97.31 85 LEU A C 1
ATOM 678 O O . LEU A 1 85 ? -4.109 4.743 1.152 1.00 97.31 85 LEU A O 1
ATOM 682 N N . ALA A 1 86 ? -4.724 5.045 -0.997 1.00 96.12 86 ALA A N 1
ATOM 683 C CA . ALA A 1 86 ? -3.493 4.555 -1.603 1.00 96.12 86 ALA A CA 1
ATOM 684 C C . ALA A 1 86 ? -2.843 5.645 -2.464 1.00 96.12 86 ALA A C 1
ATOM 686 O O . ALA A 1 86 ? -3.482 6.226 -3.338 1.00 96.12 86 ALA A O 1
ATOM 687 N N . PHE A 1 87 ? -1.561 5.893 -2.221 1.00 95.12 87 PHE A N 1
ATOM 688 C CA . PHE A 1 87 ? -0.747 6.914 -2.864 1.00 95.12 87 PHE A CA 1
ATOM 689 C C . PHE A 1 87 ? 0.395 6.252 -3.624 1.00 95.12 87 PHE A C 1
ATOM 691 O O . PHE A 1 87 ? 1.021 5.318 -3.121 1.00 95.12 87 PHE A O 1
ATOM 698 N N . PHE A 1 88 ? 0.693 6.766 -4.814 1.00 95.00 88 PHE A N 1
ATOM 699 C CA . PHE A 1 88 ? 1.738 6.237 -5.683 1.00 95.00 88 PHE A CA 1
ATOM 700 C C . PHE A 1 88 ? 2.588 7.363 -6.259 1.00 95.00 88 PHE A C 1
ATOM 702 O O . PHE A 1 88 ? 2.118 8.485 -6.442 1.00 95.00 88 PHE A O 1
ATOM 709 N N . THR A 1 89 ? 3.854 7.065 -6.535 1.00 94.38 89 THR A N 1
ATOM 710 C CA . THR A 1 89 ? 4.792 8.021 -7.134 1.00 94.38 89 THR A CA 1
ATOM 711 C C . THR A 1 89 ? 5.793 7.321 -8.041 1.00 94.38 89 THR A C 1
ATOM 713 O O . THR A 1 89 ? 6.146 6.164 -7.814 1.00 94.38 89 THR A O 1
ATOM 716 N N . ALA A 1 90 ? 6.281 8.038 -9.054 1.00 94.50 90 ALA A N 1
ATOM 717 C CA . ALA A 1 90 ? 7.327 7.567 -9.961 1.00 94.50 90 ALA A CA 1
ATOM 718 C C . ALA A 1 90 ? 8.737 7.588 -9.338 1.00 94.50 90 ALA A C 1
ATOM 720 O O . ALA A 1 90 ? 9.698 7.118 -9.938 1.00 94.50 90 ALA A O 1
ATOM 721 N N . GLN A 1 91 ? 8.880 8.138 -8.130 1.00 93.50 91 GLN A N 1
ATOM 722 C CA . GLN A 1 91 ? 10.146 8.151 -7.400 1.00 93.50 91 GLN A CA 1
ATOM 723 C C . GLN A 1 91 ? 10.215 6.983 -6.419 1.00 93.50 91 GLN A C 1
ATOM 725 O O . GLN A 1 91 ? 9.232 6.669 -5.743 1.00 93.50 91 GLN A O 1
ATOM 730 N N . THR A 1 92 ? 11.390 6.374 -6.292 1.00 95.06 92 THR A N 1
ATOM 731 C CA . THR A 1 92 ? 11.698 5.481 -5.172 1.00 95.06 92 THR A CA 1
ATOM 732 C C . THR A 1 92 ? 11.810 6.321 -3.904 1.00 95.06 92 THR A C 1
ATOM 734 O O . THR A 1 92 ? 12.596 7.266 -3.843 1.00 95.06 92 THR A O 1
ATOM 737 N N . ARG A 1 93 ? 11.006 6.004 -2.893 1.00 93.81 93 ARG A N 1
ATOM 738 C CA . ARG A 1 93 ? 10.957 6.714 -1.617 1.00 93.81 93 ARG A CA 1
ATOM 739 C C . ARG A 1 93 ? 10.994 5.707 -0.486 1.00 93.81 93 ARG A C 1
ATOM 741 O O . ARG A 1 93 ? 10.192 4.775 -0.443 1.00 93.81 93 ARG A O 1
ATOM 748 N N . SER A 1 94 ? 11.914 5.920 0.442 1.00 92.38 94 SER A N 1
ATOM 749 C CA . SER A 1 94 ? 11.967 5.164 1.688 1.00 92.38 94 SER A CA 1
ATOM 750 C C . SER A 1 94 ? 10.840 5.589 2.626 1.00 92.38 94 SER A C 1
ATOM 752 O O . SER A 1 94 ? 10.278 6.672 2.491 1.00 92.38 94 SER A O 1
ATOM 754 N N . LYS A 1 95 ? 10.523 4.734 3.600 1.00 92.38 95 LYS A N 1
ATOM 755 C CA . LYS A 1 95 ? 9.532 5.026 4.637 1.00 92.38 95 LYS A CA 1
ATOM 756 C C . LYS A 1 95 ? 9.895 6.318 5.384 1.00 92.38 95 LYS A C 1
ATOM 758 O O . LYS A 1 95 ? 10.932 6.380 6.039 1.00 92.38 95 LYS A O 1
ATOM 763 N N . GLU A 1 96 ? 9.013 7.313 5.334 1.00 90.62 96 GLU A N 1
ATOM 764 C CA . GLU A 1 96 ? 9.173 8.593 6.032 1.00 90.62 96 GLU A CA 1
ATOM 765 C C . GLU A 1 96 ? 8.142 8.711 7.162 1.00 90.62 96 GLU A C 1
ATOM 767 O O . GLU A 1 96 ? 6.950 8.899 6.912 1.00 90.62 96 GLU A O 1
ATOM 772 N N . THR A 1 97 ? 8.590 8.629 8.419 1.00 94.38 97 THR A N 1
ATOM 773 C CA . THR A 1 97 ? 7.705 8.652 9.601 1.00 94.38 97 THR A CA 1
ATOM 774 C C . THR A 1 97 ? 6.792 9.878 9.624 1.00 94.38 97 THR A C 1
ATOM 776 O O . THR A 1 97 ? 5.593 9.743 9.841 1.00 94.38 97 THR A O 1
ATOM 779 N N . LYS A 1 98 ? 7.325 11.057 9.282 1.00 95.19 98 LYS A N 1
ATOM 780 C CA . LYS A 1 98 ? 6.555 12.306 9.233 1.00 95.19 98 LYS A CA 1
ATOM 781 C C . LYS A 1 98 ? 5.381 12.249 8.246 1.00 95.19 98 LYS A C 1
ATOM 783 O O . LYS A 1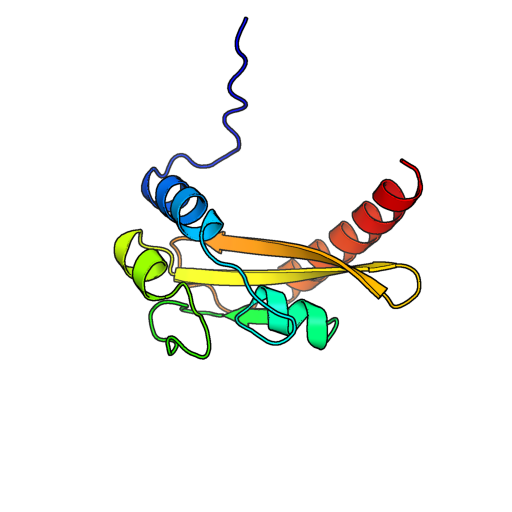 98 ? 4.312 12.776 8.538 1.00 95.19 98 LYS A O 1
ATOM 788 N N . ILE A 1 99 ? 5.557 11.614 7.083 1.00 93.81 99 ILE A N 1
ATOM 789 C CA . ILE A 1 99 ? 4.472 11.460 6.099 1.00 93.81 99 ILE A CA 1
ATOM 790 C C . ILE A 1 99 ? 3.397 10.528 6.653 1.00 93.81 99 ILE A C 1
ATOM 792 O O . ILE A 1 99 ? 2.213 10.822 6.520 1.00 93.81 99 ILE A O 1
ATOM 796 N N . ILE A 1 100 ? 3.802 9.436 7.306 1.00 95.94 100 ILE A N 1
ATOM 797 C CA . ILE A 1 100 ? 2.872 8.482 7.919 1.00 95.94 100 ILE A CA 1
ATOM 798 C C . ILE A 1 100 ? 2.044 9.160 9.011 1.00 95.94 100 ILE A C 1
ATOM 800 O O . ILE A 1 100 ? 0.825 9.005 9.021 1.00 95.94 100 ILE A O 1
ATOM 804 N N . GLU A 1 101 ? 2.675 9.933 9.894 1.00 96.88 101 GLU A N 1
ATOM 805 C CA . GLU A 1 101 ? 1.995 10.671 10.965 1.00 96.88 101 GLU A CA 1
ATOM 806 C C . GLU A 1 101 ? 0.967 11.658 10.403 1.00 96.88 101 GLU A C 1
ATOM 808 O O . GLU A 1 101 ? -0.201 11.632 10.794 1.00 96.88 101 GLU A O 1
ATOM 813 N N . ILE A 1 102 ? 1.375 12.479 9.428 1.00 97.56 102 ILE A N 1
ATOM 814 C CA . ILE A 1 102 ? 0.485 13.454 8.787 1.00 97.56 102 ILE A CA 1
ATOM 815 C C . ILE A 1 102 ? -0.672 12.737 8.090 1.00 97.56 102 ILE A C 1
ATOM 817 O O . ILE A 1 102 ? -1.829 13.081 8.315 1.00 97.56 102 ILE A O 1
ATOM 821 N N . ALA A 1 103 ? -0.386 11.728 7.267 1.00 96.81 103 ALA A N 1
ATOM 822 C CA . ALA A 1 103 ? -1.415 11.007 6.530 1.00 96.81 103 ALA A CA 1
ATOM 823 C C . ALA A 1 103 ? -2.403 10.296 7.464 1.00 96.81 103 ALA A C 1
ATOM 825 O O . ALA A 1 103 ? -3.599 10.300 7.188 1.00 96.81 103 ALA A O 1
ATOM 826 N N . THR A 1 104 ? -1.926 9.741 8.581 1.00 96.44 104 THR A N 1
ATOM 827 C CA . THR A 1 104 ? -2.780 9.105 9.595 1.00 96.44 104 THR A CA 1
ATOM 828 C C . THR A 1 104 ? -3.700 10.133 10.251 1.00 96.44 104 THR A C 1
ATOM 830 O O . THR A 1 104 ? -4.911 9.933 10.285 1.00 96.44 104 THR A O 1
ATOM 833 N N . SER A 1 105 ? -3.167 11.286 10.665 1.00 97.50 105 SER A N 1
ATOM 834 C CA . SER A 1 105 ? -3.969 12.375 11.243 1.00 97.50 105 SER A CA 1
ATOM 835 C C . SER A 1 105 ? -5.034 12.916 10.271 1.00 97.50 105 SER A C 1
ATOM 837 O O . SER A 1 105 ? -6.175 13.197 10.658 1.00 97.50 105 SER A O 1
ATOM 839 N N . GLN A 1 106 ? -4.697 13.020 8.982 1.00 97.75 106 GLN A N 1
ATOM 840 C CA . GLN A 1 106 ? -5.648 13.433 7.946 1.00 97.75 106 GLN A CA 1
ATOM 841 C C . GLN A 1 106 ? -6.703 12.355 7.672 1.00 97.75 106 GLN A C 1
ATOM 843 O O . GLN A 1 106 ? -7.880 12.678 7.515 1.00 97.75 106 GLN A O 1
ATOM 848 N N . ALA A 1 107 ? -6.316 11.077 7.667 1.00 97.06 107 ALA A N 1
ATOM 849 C CA . ALA A 1 107 ? -7.238 9.956 7.509 1.00 97.06 107 ALA A CA 1
ATOM 850 C C . ALA A 1 107 ? -8.269 9.902 8.649 1.00 97.06 107 ALA A C 1
ATOM 852 O O . ALA A 1 107 ? -9.454 9.709 8.390 1.00 97.06 107 ALA A O 1
ATOM 853 N N . GLU A 1 108 ? -7.859 10.151 9.896 1.00 95.38 108 GLU A N 1
ATOM 854 C CA . GLU A 1 108 ? -8.778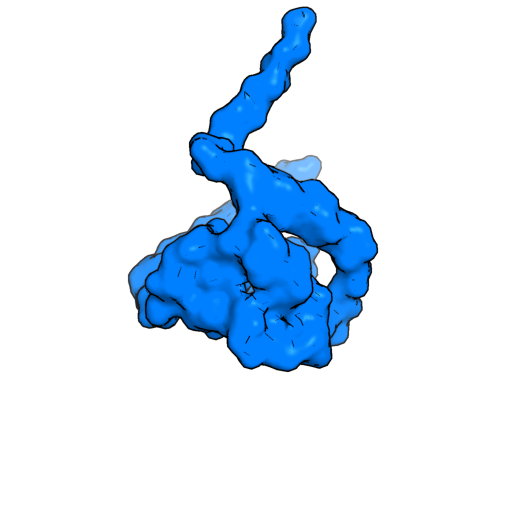 10.273 11.037 1.00 95.38 108 GLU A CA 1
ATOM 855 C C . GLU A 1 108 ? -9.772 11.428 10.862 1.00 95.38 108 GLU A C 1
ATOM 857 O O . GLU A 1 108 ? -10.971 11.274 11.104 1.00 95.38 108 GLU A O 1
ATOM 862 N N . SER A 1 109 ? -9.283 12.589 10.420 1.00 95.44 109 SER A N 1
ATOM 863 C CA . SER A 1 109 ? -10.128 13.762 10.166 1.00 95.44 109 SER A CA 1
ATOM 864 C C . SER A 1 109 ? -11.144 13.491 9.052 1.00 95.44 109 SER A C 1
ATOM 866 O O . SER A 1 109 ? -12.323 13.815 9.200 1.00 95.44 109 SER A O 1
ATOM 868 N N . LEU A 1 110 ? -10.721 12.821 7.976 1.00 96.19 110 LEU A N 1
ATOM 869 C CA . LEU A 1 110 ? -11.605 12.381 6.899 1.00 96.19 110 LEU A CA 1
ATOM 870 C C . LEU A 1 110 ? -12.650 11.373 7.395 1.00 96.19 110 LEU A C 1
ATOM 872 O O . LEU A 1 110 ? -13.818 11.487 7.040 1.00 96.19 110 LEU A O 1
ATOM 876 N N . GLY A 1 111 ? -12.264 10.423 8.251 1.00 95.38 111 GLY A N 1
ATOM 877 C CA . GLY A 1 111 ? -13.195 9.459 8.842 1.00 95.38 111 GLY A CA 1
ATOM 878 C C . GLY A 1 111 ? -14.327 10.133 9.620 1.00 95.38 111 GLY A C 1
ATOM 879 O O . GLY A 1 111 ? -15.488 9.759 9.463 1.00 95.38 111 GLY A O 1
ATOM 880 N N . LYS A 1 112 ? -14.011 11.179 10.396 1.00 93.56 112 LYS A N 1
ATOM 881 C CA . LYS A 1 112 ? -15.018 11.995 11.097 1.00 93.56 112 LYS A CA 1
ATOM 882 C C . LYS A 1 112 ? -15.950 12.719 10.128 1.00 93.56 112 LYS A C 1
ATOM 884 O O . LYS A 1 112 ? -17.142 12.798 10.394 1.00 93.56 112 LYS A O 1
ATOM 889 N N . LEU A 1 113 ? -15.424 13.248 9.022 1.00 94.94 113 LEU A N 1
ATOM 890 C CA . LEU A 1 113 ? -16.237 13.920 8.007 1.00 94.94 113 LEU A CA 1
ATOM 891 C C . LEU A 1 113 ? -17.207 12.945 7.329 1.00 94.94 113 LEU A C 1
ATOM 893 O O . LEU A 1 113 ? -18.385 13.255 7.213 1.00 94.94 113 LEU A O 1
ATOM 897 N N . LEU A 1 114 ? -16.725 11.766 6.926 1.00 92.94 114 LEU A N 1
ATOM 898 C CA . LEU A 1 114 ? -17.529 10.759 6.226 1.00 92.94 114 LEU A CA 1
ATOM 899 C C . LEU A 1 114 ? -18.679 10.197 7.073 1.00 92.94 114 LEU A C 1
ATOM 901 O O . LEU A 1 114 ? -19.674 9.765 6.508 1.00 92.94 114 LEU A O 1
ATOM 905 N N . LEU A 1 115 ? -18.561 10.205 8.403 1.00 88.94 115 LEU A N 1
ATOM 906 C CA . LEU A 1 115 ? -19.651 9.812 9.303 1.00 88.94 115 LEU A CA 1
ATOM 907 C C . LEU A 1 115 ? -20.788 10.841 9.399 1.00 88.94 115 LEU A C 1
ATOM 909 O O . LEU A 1 115 ? -21.863 10.501 9.882 1.00 88.94 115 LEU A O 1
ATOM 913 N N . ASN A 1 116 ? -20.535 12.086 8.994 1.00 84.81 116 ASN A N 1
ATOM 914 C CA . ASN A 1 116 ? -21.481 13.197 9.112 1.00 84.81 116 ASN A CA 1
ATOM 915 C C . ASN A 1 116 ? -22.144 13.571 7.771 1.00 84.81 116 ASN A C 1
ATOM 917 O O . ASN A 1 116 ? -22.807 14.607 7.701 1.00 84.81 116 ASN A O 1
ATOM 921 N N . LEU A 1 117 ? -21.924 12.777 6.718 1.00 81.31 117 LEU A N 1
ATOM 922 C CA . LEU A 1 117 ? -22.587 12.891 5.414 1.00 81.31 117 LEU A CA 1
ATOM 923 C C . LEU A 1 117 ? -23.789 11.947 5.351 1.00 81.31 117 LEU A C 1
ATOM 925 O O . LEU A 1 117 ? -24.814 12.371 4.776 1.00 81.31 117 LEU A O 1
#

Sequence (117 aa):
SSYYINSGFGNKDLEQFWVCSQDFILSRGEGLPGRVWLSKQPEWIIDVTIESEGYFLRNQIAKAFGVKSGFSVPVITENKVLIVLAFFTAQTRSKETKIIEIATSQAESLGKLLLNL

Foldseek 3Di:
DDDPPPPDDPAVLVVQLVVVCVVDDADQCFEQFNPCQNVVAKDKDQALLPDDCRHHVSNVSCVVSQWGMKIKHFQDDPNHGPGIDMDIDSHRDDDDVVVRVVVNVVSPVVSVVVVVD